Protein AF-A0A1E4E6D0-F1 (afdb_monomer_lite)

Sequence (180 aa):
MGLQMSCKNKQSNTIAEHPVDTSLIGGSHAGNDGLNTAMNRPYSLQEAEEEKEKNIKMQIDSAYKVISDLENVKKILNESGDGALSPTERNTKSKIIYTINLLQNKIGRSMDESIIQALKANTNKLSMLNEEIENNTSKLTNATVALTEVTRSVSRLSNIFSFCLSRGWIKPEIQKTALK

Secondary structure (DSSP, 8-state):
--------------------------------------------HHHHHHHHHHHHHHHHHHHHHHHHHHHHHHHHHHHS-TTSS-HHHHHHHHHHHHHHHHHHHHHHHHHHHHHHHHHHHHHHHHHHHHHHHHHHHHHHHHHHHHHHHHHHHHHHHHHHHHHHHHTTSS----------

Foldseek 3Di:
DDDDDDDDDDDDDDDDDDDDDDDDDDDDDDDDDDDDPPPPDPDDPVNVVVVLVVVLVVLVVVLVVLLVVLVVVLVVLPVPDPVVDDPVSVVVSVVSNVVSVVVNVVSVVVNVVSVVVVVVVVVVVVVVVVVVVVVVVVVVVVVVVVVVVVVVVVVVVVVVVVVCVVVVVDDDPPPPPDDD

Radius of gyration: 39.1 Å; chains: 1; bounding box: 83×74×110 Å

pLDDT: mean 77.23, std 23.1, range [29.66, 97.94]

Structure (mmCIF, N/CA/C/O backbone):
data_AF-A0A1E4E6D0-F1
#
_entry.id   AF-A0A1E4E6D0-F1
#
loop_
_atom_site.group_PDB
_atom_site.id
_atom_site.type_symbol
_atom_site.label_atom_id
_atom_site.label_alt_id
_atom_site.label_comp_id
_atom_site.label_asym_id
_atom_site.label_entity_id
_atom_site.label_seq_id
_atom_site.pdbx_PDB_ins_code
_atom_site.Cartn_x
_atom_site.Cartn_y
_atom_site.Cartn_z
_atom_site.occupancy
_atom_site.B_iso_or_equiv
_atom_site.auth_seq_id
_atom_site.auth_comp_id
_atom_site.auth_asym_id
_atom_site.auth_atom_id
_atom_site.pdbx_PDB_model_num
ATOM 1 N N . MET A 1 1 ? 41.705 -31.293 8.279 1.00 37.47 1 MET A N 1
ATOM 2 C CA . MET A 1 1 ? 41.112 -32.630 8.046 1.00 37.47 1 MET A CA 1
ATOM 3 C C . MET A 1 1 ? 40.212 -32.880 9.249 1.00 37.47 1 MET A C 1
ATOM 5 O O . MET A 1 1 ? 40.732 -32.965 10.342 1.00 37.47 1 MET A O 1
ATOM 9 N N . GLY A 1 2 ? 38.896 -32.707 9.206 1.00 41.19 2 GLY A N 1
ATOM 10 C CA . GLY A 1 2 ? 37.940 -33.304 8.282 1.00 41.19 2 GLY A CA 1
ATOM 11 C C . GLY A 1 2 ? 37.134 -34.323 9.090 1.00 41.19 2 GLY A C 1
ATOM 12 O O . GLY A 1 2 ? 37.510 -35.485 9.123 1.00 41.19 2 GLY A O 1
ATOM 13 N N . LEU A 1 3 ? 36.078 -33.882 9.777 1.00 35.88 3 LEU A N 1
ATOM 14 C CA . LEU A 1 3 ? 35.106 -34.776 10.408 1.00 35.88 3 LEU A CA 1
ATOM 15 C C . LEU A 1 3 ? 33.725 -34.443 9.848 1.00 35.88 3 LEU A C 1
ATOM 17 O O . LEU A 1 3 ? 33.102 -33.443 10.193 1.00 35.88 3 LEU A O 1
ATOM 21 N N . GLN A 1 4 ? 33.325 -35.284 8.896 1.00 36.31 4 GLN A N 1
ATOM 22 C CA . GLN A 1 4 ? 31.981 -35.386 8.350 1.00 36.31 4 GLN A CA 1
ATOM 23 C C . GLN A 1 4 ? 31.000 -35.716 9.477 1.00 36.31 4 GLN A C 1
ATOM 25 O O . GLN A 1 4 ? 31.183 -36.711 10.173 1.00 36.31 4 GLN A O 1
ATOM 30 N N . MET A 1 5 ? 29.919 -34.946 9.589 1.00 39.66 5 MET A N 1
ATOM 31 C CA . MET A 1 5 ? 28.711 -35.409 10.265 1.00 39.66 5 MET A CA 1
ATOM 32 C C . MET A 1 5 ? 27.688 -35.795 9.202 1.00 39.66 5 MET A C 1
ATOM 34 O O . MET A 1 5 ? 27.172 -34.975 8.447 1.00 39.66 5 MET A O 1
ATOM 38 N N . SER A 1 6 ? 27.506 -37.108 9.118 1.00 34.19 6 SER A N 1
ATOM 39 C CA . SER A 1 6 ? 26.601 -37.843 8.250 1.00 34.19 6 SER A CA 1
ATOM 40 C C . SER A 1 6 ? 25.191 -37.811 8.836 1.00 34.19 6 SER A C 1
ATOM 42 O O . SER A 1 6 ? 24.977 -38.296 9.945 1.00 34.19 6 SER A O 1
ATOM 44 N N . CYS A 1 7 ? 24.219 -37.297 8.083 1.00 35.03 7 CYS A N 1
ATOM 45 C CA . CYS A 1 7 ? 22.801 -37.484 8.378 1.00 35.03 7 CYS A CA 1
ATOM 46 C C . CYS A 1 7 ? 22.205 -38.434 7.332 1.00 35.03 7 CYS A C 1
ATOM 48 O O . CYS A 1 7 ? 21.883 -38.025 6.218 1.00 35.03 7 CYS A O 1
ATOM 50 N N . LYS A 1 8 ? 22.042 -39.714 7.691 1.00 35.59 8 LYS A N 1
ATOM 51 C CA . LYS A 1 8 ? 21.168 -40.658 6.980 1.00 35.59 8 LYS A CA 1
ATOM 52 C C . LYS A 1 8 ? 20.112 -41.219 7.935 1.00 35.59 8 LYS A C 1
ATOM 54 O O . LYS A 1 8 ? 20.409 -42.062 8.768 1.00 35.59 8 LYS A O 1
ATOM 59 N N . ASN A 1 9 ? 18.901 -40.697 7.759 1.00 35.50 9 ASN A N 1
ATOM 60 C CA . ASN A 1 9 ? 17.663 -41.401 7.406 1.00 35.50 9 ASN A CA 1
ATOM 61 C C . ASN A 1 9 ? 17.271 -42.700 8.150 1.00 35.50 9 ASN A C 1
ATOM 63 O O . ASN A 1 9 ? 18.000 -43.687 8.087 1.00 35.50 9 ASN A O 1
ATOM 67 N N . LYS A 1 10 ? 16.035 -42.722 8.679 1.00 34.28 10 LYS A N 1
ATOM 68 C CA . LYS A 1 10 ? 15.042 -43.828 8.637 1.00 34.28 10 LYS A CA 1
ATOM 69 C C . LYS A 1 10 ? 13.681 -43.266 9.112 1.00 34.28 10 LYS A C 1
ATOM 71 O O . LYS A 1 10 ? 13.631 -42.699 10.194 1.00 34.28 10 LYS A O 1
ATOM 76 N N . GLN A 1 11 ? 12.693 -43.119 8.212 1.00 33.88 11 GLN A N 1
ATOM 77 C CA . GLN A 1 11 ? 11.525 -44.016 7.980 1.00 33.88 11 GLN A CA 1
ATOM 78 C C . GLN A 1 11 ? 10.596 -44.136 9.211 1.00 33.88 11 GLN A C 1
ATOM 80 O O . GLN A 1 11 ? 11.099 -44.337 10.302 1.00 33.88 11 GLN A O 1
ATOM 85 N N . SER A 1 12 ? 9.258 -44.101 9.171 1.00 32.56 12 SER A N 1
ATOM 86 C CA . SER A 1 12 ? 8.219 -44.240 8.136 1.00 32.56 12 SER A CA 1
ATOM 87 C C . SER A 1 12 ? 6.851 -43.935 8.797 1.00 32.56 12 SER A C 1
ATOM 89 O O . SER A 1 12 ? 6.730 -44.157 10.001 1.00 32.56 12 SER A O 1
ATOM 91 N N . ASN A 1 13 ? 5.850 -43.487 8.021 1.00 32.97 13 ASN A N 1
ATOM 92 C CA . ASN A 1 13 ? 4.420 -43.899 8.027 1.00 32.97 13 ASN A CA 1
ATOM 93 C C . ASN A 1 13 ? 3.477 -42.730 7.665 1.00 32.97 13 ASN A C 1
ATOM 95 O O . ASN A 1 13 ? 3.407 -41.738 8.378 1.00 32.97 13 ASN A O 1
ATOM 99 N N . THR A 1 14 ? 2.931 -42.715 6.445 1.00 33.97 14 THR A N 1
ATOM 100 C CA . THR A 1 14 ? 1.596 -43.217 6.030 1.00 33.97 14 THR A CA 1
ATOM 101 C C . THR A 1 14 ? 0.448 -42.284 6.414 1.00 33.97 14 THR A C 1
ATOM 103 O O . THR A 1 14 ? -0.020 -42.340 7.543 1.00 33.97 14 THR A O 1
ATOM 106 N N . ILE A 1 15 ? -0.089 -41.536 5.442 1.00 36.66 15 ILE A N 1
ATOM 107 C CA . ILE A 1 15 ? -1.528 -41.243 5.357 1.00 36.66 15 ILE A CA 1
ATOM 108 C C . ILE A 1 15 ? -1.919 -41.371 3.883 1.00 36.66 15 ILE A C 1
ATOM 110 O O . ILE A 1 15 ? -1.336 -40.728 3.013 1.00 36.66 15 ILE A O 1
ATOM 114 N N . ALA A 1 16 ? -2.847 -42.285 3.620 1.00 37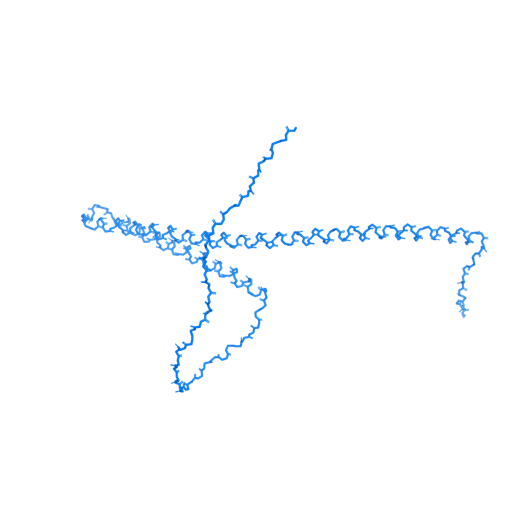.94 16 ALA A N 1
ATOM 115 C CA . ALA A 1 16 ? -3.515 -42.446 2.342 1.00 37.94 16 ALA A CA 1
ATOM 116 C C . ALA A 1 16 ? -4.635 -41.405 2.239 1.00 37.94 16 ALA A C 1
ATOM 118 O O . ALA A 1 16 ? -5.443 -41.306 3.158 1.00 37.94 16 ALA A O 1
ATOM 119 N N . GLU A 1 17 ? -4.728 -40.691 1.119 1.00 33.59 17 GLU A N 1
ATOM 120 C CA . GLU A 1 17 ? -5.926 -39.928 0.765 1.00 33.59 17 GLU A CA 1
ATOM 121 C C . GLU A 1 17 ? -6.393 -40.366 -0.627 1.00 33.59 17 GLU A C 1
ATOM 123 O O . GLU A 1 17 ? -5.754 -40.112 -1.648 1.00 33.59 17 GLU A O 1
ATOM 128 N N . HIS A 1 18 ? -7.497 -41.110 -0.626 1.00 36.38 18 HIS A N 1
ATOM 129 C CA . HIS A 1 18 ? -8.354 -41.381 -1.778 1.00 36.38 18 HIS A CA 1
ATOM 130 C C . HIS A 1 18 ? -9.527 -40.368 -1.771 1.00 36.38 18 HIS A C 1
ATOM 132 O O . HIS A 1 18 ? -9.700 -39.645 -0.791 1.00 36.38 18 HIS A O 1
ATOM 138 N N . PRO A 1 19 ? -10.280 -40.244 -2.878 1.00 38.78 19 PRO A N 1
ATOM 139 C CA . PRO A 1 19 ? -10.733 -38.977 -3.445 1.00 38.78 19 PRO A CA 1
ATOM 140 C C . PRO A 1 19 ? -12.006 -38.422 -2.796 1.00 38.78 19 PRO A C 1
ATOM 142 O O . PRO A 1 19 ? -12.799 -39.151 -2.207 1.00 38.78 19 PRO A O 1
ATOM 145 N N . VAL A 1 20 ? -12.214 -37.116 -2.967 1.00 39.69 20 VAL A N 1
ATOM 146 C CA . VAL A 1 20 ? -13.452 -36.420 -2.601 1.00 39.69 20 VAL A CA 1
ATOM 147 C C . VAL A 1 20 ? -14.581 -36.899 -3.510 1.00 39.69 20 VAL A C 1
ATOM 149 O O . VAL A 1 20 ? -14.563 -36.631 -4.709 1.00 39.69 20 VAL A O 1
ATOM 152 N N . ASP A 1 21 ? -15.568 -37.565 -2.917 1.00 36.72 21 ASP A N 1
ATOM 153 C CA . ASP A 1 21 ? -16.866 -37.806 -3.531 1.00 36.72 21 ASP A CA 1
ATOM 154 C C . ASP A 1 21 ? -17.959 -37.463 -2.509 1.00 36.72 21 ASP A C 1
ATOM 156 O O . ASP A 1 21 ? -18.123 -38.133 -1.487 1.00 36.72 21 ASP A O 1
ATOM 160 N N . THR A 1 22 ? -18.691 -36.385 -2.772 1.00 37.66 22 THR A N 1
ATOM 161 C CA . THR A 1 22 ? -19.965 -36.082 -2.110 1.00 37.66 22 THR A CA 1
ATOM 162 C C . THR A 1 22 ? -20.927 -35.535 -3.152 1.00 37.66 22 THR A C 1
ATOM 164 O O . THR A 1 22 ? -21.160 -34.336 -3.290 1.00 37.66 22 THR A O 1
ATOM 167 N N . SER A 1 23 ? -21.492 -36.466 -3.917 1.00 39.56 23 SER A N 1
ATOM 168 C CA . SER A 1 23 ? -22.817 -36.296 -4.502 1.00 39.56 23 SER A CA 1
ATOM 169 C C . SER A 1 23 ? -23.897 -36.344 -3.405 1.00 39.56 23 SER A C 1
ATOM 171 O O . SER A 1 23 ? -23.676 -36.925 -2.345 1.00 39.56 23 SER A O 1
ATOM 173 N N . LEU A 1 24 ? -25.069 -35.769 -3.720 1.00 39.16 24 LEU A N 1
ATOM 174 C CA . LEU A 1 24 ? -26.333 -35.693 -2.959 1.00 39.16 24 LEU A CA 1
ATOM 175 C C . LEU A 1 24 ? -26.502 -34.472 -2.044 1.00 39.16 24 LEU A C 1
ATOM 177 O O . LEU A 1 24 ? -26.248 -34.566 -0.854 1.00 39.16 24 LEU A O 1
ATOM 181 N N . ILE A 1 25 ? -27.106 -33.399 -2.577 1.00 39.47 25 ILE A N 1
ATOM 182 C CA . ILE A 1 25 ? -28.494 -33.037 -2.217 1.00 39.47 25 ILE A CA 1
ATOM 183 C C . ILE A 1 25 ? -29.197 -32.528 -3.482 1.00 39.47 25 ILE A C 1
ATOM 185 O O . ILE A 1 25 ? -28.954 -31.422 -3.959 1.00 39.47 25 ILE A O 1
ATOM 189 N N . GLY A 1 26 ? -30.070 -33.370 -4.034 1.00 32.16 26 GLY A N 1
ATOM 190 C CA . GLY A 1 26 ? -31.091 -32.952 -4.983 1.00 32.16 26 GLY A CA 1
ATOM 191 C C . GLY A 1 26 ? -32.213 -32.215 -4.255 1.00 32.16 26 GLY A C 1
ATOM 192 O O . GLY A 1 26 ? -32.661 -32.638 -3.192 1.00 32.16 26 GLY A O 1
ATOM 193 N N . GLY A 1 27 ? -32.672 -31.125 -4.856 1.00 29.66 27 GLY A N 1
ATOM 194 C CA . GLY A 1 27 ? -33.840 -30.370 -4.427 1.00 29.66 27 GLY A CA 1
ATOM 195 C C . GLY A 1 27 ? -34.426 -29.652 -5.630 1.00 29.66 27 GLY A C 1
ATOM 196 O O . GLY A 1 27 ? -34.140 -28.485 -5.870 1.00 29.66 27 GLY A O 1
ATOM 197 N N . SER A 1 28 ? -35.202 -30.378 -6.432 1.00 41.94 28 SER A N 1
ATOM 198 C CA . SER A 1 28 ? -36.012 -29.811 -7.504 1.00 41.94 28 SER A CA 1
ATOM 199 C C . SER A 1 28 ? -37.122 -28.957 -6.895 1.00 41.94 28 SER A C 1
ATOM 201 O O . SER A 1 28 ? -38.071 -29.509 -6.345 1.00 41.94 28 SER A O 1
ATOM 203 N N . HIS A 1 29 ? -37.045 -27.636 -7.032 1.00 35.22 29 HIS A N 1
ATOM 204 C CA . HIS A 1 29 ? -38.212 -26.756 -6.967 1.00 35.22 29 HIS A CA 1
ATOM 205 C C . HIS A 1 29 ? -38.204 -25.835 -8.186 1.00 35.22 29 HIS A C 1
ATOM 207 O O . HIS A 1 29 ? -37.379 -24.936 -8.319 1.00 35.22 29 HIS A O 1
ATOM 213 N N . ALA A 1 30 ? -39.133 -26.118 -9.098 1.00 42.94 30 ALA A N 1
ATOM 214 C CA . ALA A 1 30 ? -39.614 -25.165 -10.078 1.00 42.94 30 ALA A CA 1
ATOM 215 C C . ALA A 1 30 ? -40.406 -24.082 -9.332 1.00 42.94 30 ALA A C 1
ATOM 217 O O . ALA A 1 30 ? -41.302 -24.404 -8.553 1.00 42.94 30 ALA A O 1
ATOM 218 N N . GLY A 1 31 ? -40.073 -22.815 -9.562 1.00 33.22 31 GLY A N 1
ATOM 219 C CA . GLY A 1 31 ? -40.751 -21.690 -8.926 1.00 33.22 31 GLY A CA 1
ATOM 220 C C . GLY A 1 31 ? -40.097 -20.368 -9.297 1.00 33.22 31 GLY A C 1
ATOM 221 O O . GLY A 1 31 ? -39.075 -20.000 -8.737 1.00 33.22 31 GLY A O 1
ATOM 222 N N . ASN A 1 32 ? -40.693 -19.734 -10.299 1.00 42.81 32 ASN A N 1
ATOM 223 C CA . ASN A 1 32 ? -40.573 -18.349 -10.746 1.00 42.81 32 ASN A CA 1
ATOM 224 C C . ASN A 1 32 ? -40.091 -17.342 -9.678 1.00 42.81 32 ASN A C 1
ATOM 226 O O . ASN A 1 32 ? -40.612 -17.333 -8.570 1.00 42.81 32 ASN A O 1
ATOM 230 N N . ASP A 1 33 ? -39.167 -16.452 -10.041 1.00 38.69 33 ASP A N 1
ATOM 231 C CA . ASP A 1 33 ? -39.417 -15.002 -10.137 1.00 38.69 33 ASP A CA 1
ATOM 232 C C . ASP A 1 33 ? -38.105 -14.207 -10.130 1.00 38.69 33 ASP A C 1
ATOM 234 O O . ASP A 1 33 ? -37.109 -14.577 -9.512 1.00 38.69 33 ASP A O 1
ATOM 238 N N . GLY A 1 34 ? -38.107 -13.135 -10.924 1.00 45.19 34 GLY A N 1
ATOM 239 C CA . GLY A 1 34 ? -36.933 -12.424 -11.415 1.00 45.19 34 GLY A CA 1
ATOM 240 C C . GLY A 1 34 ? -35.892 -12.083 -10.354 1.00 45.19 34 GLY A C 1
ATOM 241 O O . GLY A 1 34 ? -36.153 -11.338 -9.414 1.00 45.19 34 GLY A O 1
ATOM 242 N N . LEU A 1 35 ? -34.668 -12.560 -10.572 1.00 40.16 35 LEU A N 1
ATOM 243 C CA . LEU A 1 35 ? -33.521 -12.181 -9.766 1.00 40.16 35 LEU A CA 1
ATOM 244 C C . LEU A 1 35 ? -32.366 -11.782 -10.682 1.00 40.16 35 LEU A C 1
ATOM 246 O O . LEU A 1 35 ? -31.734 -12.616 -11.322 1.00 40.16 35 LEU A O 1
ATOM 250 N N . ASN A 1 36 ? -32.154 -10.468 -10.745 1.00 44.69 36 ASN A N 1
ATOM 251 C CA . ASN A 1 36 ? -30.888 -9.787 -10.984 1.00 44.69 36 ASN A CA 1
ATOM 252 C C . ASN A 1 36 ? -29.880 -10.541 -11.858 1.00 44.69 36 ASN A C 1
ATOM 254 O O . ASN A 1 36 ? -28.971 -11.206 -11.362 1.00 44.69 36 ASN A O 1
ATOM 258 N N . THR A 1 37 ? -29.925 -10.276 -13.163 1.00 45.81 37 THR A N 1
ATOM 259 C CA . THR A 1 37 ? -28.695 -10.268 -13.956 1.00 45.81 37 THR A CA 1
ATOM 260 C C . THR A 1 37 ? -27.856 -9.076 -13.486 1.00 45.81 37 THR A C 1
ATOM 262 O O . THR A 1 37 ? -27.796 -8.036 -14.138 1.00 45.81 37 THR A O 1
ATOM 265 N N . ALA A 1 38 ? -27.246 -9.195 -12.302 1.00 46.00 38 ALA A N 1
ATOM 266 C CA . ALA A 1 38 ? -26.108 -8.371 -11.942 1.00 46.00 38 ALA A CA 1
ATOM 267 C C . ALA A 1 38 ? -25.060 -8.663 -13.015 1.00 46.00 38 ALA A C 1
ATOM 269 O O . ALA A 1 38 ? -24.536 -9.774 -13.100 1.00 46.00 38 ALA A O 1
ATOM 270 N N . MET A 1 39 ? -24.869 -7.710 -13.926 1.00 47.22 39 MET A N 1
ATOM 271 C CA . MET A 1 39 ? -23.887 -7.839 -14.987 1.00 47.22 39 MET A CA 1
ATOM 272 C C . MET A 1 39 ? -22.538 -8.144 -14.340 1.00 47.22 39 MET A C 1
ATOM 274 O O . MET A 1 39 ? -21.989 -7.303 -13.631 1.00 47.22 39 MET A O 1
ATOM 278 N N . ASN A 1 40 ? -22.012 -9.343 -14.597 1.00 55.59 40 ASN A N 1
ATOM 279 C CA . ASN A 1 40 ? -20.615 -9.693 -14.375 1.00 55.59 40 ASN A CA 1
ATOM 280 C C . ASN A 1 40 ? -19.761 -8.811 -15.294 1.00 55.59 40 ASN A C 1
ATOM 282 O O . ASN A 1 40 ? -19.319 -9.232 -16.363 1.00 55.59 40 ASN A O 1
ATOM 286 N N . ARG A 1 41 ? -19.580 -7.547 -14.910 1.00 55.62 41 ARG A N 1
ATOM 287 C CA . ARG A 1 41 ? -18.570 -6.684 -15.501 1.00 55.62 41 ARG A CA 1
ATOM 288 C C . ARG A 1 41 ? -17.235 -7.139 -14.910 1.00 55.62 41 ARG A C 1
ATOM 290 O O . ARG A 1 41 ? -17.138 -7.213 -13.685 1.00 55.62 41 ARG A O 1
ATOM 297 N N . PRO A 1 42 ? -16.228 -7.485 -15.727 1.00 53.09 42 PRO A N 1
ATOM 298 C CA . PRO A 1 42 ? -14.911 -7.795 -15.197 1.00 53.09 42 PRO A CA 1
ATOM 299 C C . PRO A 1 42 ? -14.402 -6.548 -14.473 1.00 53.09 42 PRO A C 1
ATOM 301 O O . PRO A 1 42 ? -14.204 -5.508 -15.099 1.00 53.09 42 PRO A O 1
ATOM 304 N N . TYR A 1 43 ? -14.269 -6.649 -13.152 1.00 57.84 43 TYR A N 1
ATOM 305 C CA . TYR A 1 43 ? -13.649 -5.617 -12.331 1.00 57.84 43 TYR A CA 1
ATOM 306 C C . TYR A 1 43 ? -12.239 -5.372 -12.858 1.00 57.84 43 TYR A C 1
ATOM 308 O O . TYR A 1 43 ? -11.466 -6.323 -13.025 1.00 57.84 43 TYR A O 1
ATOM 316 N N . SER A 1 44 ? -11.894 -4.117 -13.134 1.00 76.94 44 SER A N 1
ATOM 317 C CA . SER A 1 44 ? -10.499 -3.799 -13.411 1.00 76.94 44 SER A CA 1
ATOM 318 C C . SER A 1 44 ? -9.675 -3.964 -12.130 1.00 76.94 44 SER A C 1
ATOM 320 O O . SER A 1 44 ? -10.160 -3.767 -11.014 1.00 76.94 44 SER A O 1
ATOM 322 N N . LEU A 1 45 ? -8.402 -4.332 -12.290 1.00 75.44 45 LEU A N 1
ATOM 323 C CA . LEU A 1 45 ? -7.461 -4.483 -11.175 1.00 75.44 45 LEU A CA 1
ATOM 324 C C . LEU A 1 45 ? -7.367 -3.197 -10.336 1.00 75.44 45 LEU A C 1
ATOM 326 O O . LEU A 1 45 ? -7.228 -3.262 -9.121 1.00 75.44 45 LEU A O 1
ATOM 330 N N . GLN A 1 46 ? -7.516 -2.041 -10.981 1.00 78.00 46 GLN A N 1
ATOM 331 C CA . GLN A 1 46 ? -7.481 -0.732 -10.342 1.00 78.00 46 GLN A CA 1
ATOM 332 C C . GLN A 1 46 ? -8.740 -0.444 -9.510 1.00 78.00 46 GLN A C 1
ATOM 334 O O . GLN A 1 46 ? -8.623 -0.042 -8.357 1.00 78.00 46 GLN A O 1
ATOM 339 N N . GLU A 1 47 ? -9.936 -0.737 -10.032 1.00 80.94 47 GLU A N 1
ATOM 340 C CA . GLU A 1 47 ? -11.192 -0.581 -9.278 1.00 80.94 47 GLU A CA 1
ATOM 341 C C . GLU A 1 47 ? -11.226 -1.483 -8.033 1.00 80.94 47 GLU A C 1
ATOM 343 O O . GLU A 1 47 ? -11.692 -1.067 -6.973 1.00 80.94 47 GLU A O 1
ATOM 348 N N . ALA A 1 48 ? -10.684 -2.701 -8.126 1.00 79.75 48 ALA A N 1
ATOM 349 C CA . ALA A 1 48 ? -10.597 -3.612 -6.984 1.00 79.75 48 ALA A CA 1
ATOM 350 C C . ALA A 1 48 ? -9.644 -3.095 -5.887 1.00 79.75 48 ALA A C 1
ATOM 352 O O . ALA A 1 48 ? -9.879 -3.307 -4.694 1.00 79.75 48 ALA A O 1
ATOM 353 N N . GLU A 1 49 ? -8.564 -2.416 -6.275 1.00 81.06 49 GLU A N 1
ATOM 354 C CA . GLU A 1 49 ? -7.612 -1.817 -5.338 1.00 81.06 49 GLU A CA 1
ATOM 355 C C . GLU A 1 49 ? -8.182 -0.581 -4.644 1.00 81.06 49 GLU A C 1
ATOM 357 O O . GLU A 1 49 ? -8.078 -0.473 -3.420 1.00 81.06 49 GLU A O 1
ATOM 362 N N . GLU A 1 50 ? -8.845 0.297 -5.396 1.00 85.00 50 GLU A N 1
ATOM 363 C CA . GLU A 1 50 ? -9.533 1.472 -4.854 1.00 85.00 50 GLU A CA 1
ATOM 364 C C . GLU A 1 50 ? -10.662 1.070 -3.896 1.00 85.00 50 GLU A C 1
ATOM 366 O O . GLU A 1 50 ? -10.824 1.652 -2.819 1.00 85.00 50 GLU A O 1
ATOM 371 N N . GLU A 1 51 ? -11.423 0.027 -4.233 1.00 85.50 51 GLU A N 1
ATOM 372 C CA . GLU A 1 51 ? -12.463 -0.499 -3.353 1.00 85.50 51 GLU A CA 1
ATOM 373 C C . GLU A 1 51 ? -11.878 -1.113 -2.076 1.00 85.50 51 GLU A C 1
ATOM 375 O O . GLU A 1 51 ? -12.409 -0.904 -0.981 1.00 85.50 51 GLU A O 1
ATOM 380 N N . LYS A 1 52 ? -10.739 -1.809 -2.174 1.00 84.62 52 LYS A N 1
ATOM 381 C CA . LYS A 1 52 ? -10.029 -2.334 -1.003 1.00 84.62 52 LYS A CA 1
ATOM 382 C C . LYS A 1 52 ? -9.544 -1.210 -0.084 1.00 84.62 52 LYS A C 1
ATOM 384 O O . LYS A 1 52 ? -9.725 -1.309 1.130 1.00 84.62 52 LYS A O 1
ATOM 389 N N . GLU A 1 53 ? -8.972 -0.144 -0.638 1.00 85.75 53 GLU A N 1
ATOM 390 C CA . GLU A 1 53 ? -8.546 1.032 0.131 1.00 85.75 53 GLU A CA 1
ATOM 391 C C . GLU A 1 53 ? -9.734 1.707 0.824 1.00 85.75 53 GLU A C 1
ATOM 393 O O . GLU A 1 53 ? -9.700 1.967 2.032 1.00 85.75 53 GLU A O 1
ATOM 398 N N . LYS A 1 54 ? -10.829 1.916 0.087 1.00 89.69 54 LYS A N 1
ATOM 399 C CA . LYS A 1 54 ? -12.068 2.483 0.624 1.00 89.69 54 LYS A CA 1
ATOM 400 C C . LYS A 1 54 ? -12.638 1.635 1.761 1.00 89.69 54 LYS A C 1
ATOM 402 O O . LYS A 1 54 ? -13.074 2.190 2.770 1.00 89.69 54 LYS A O 1
ATOM 407 N N . ASN A 1 55 ? -12.606 0.311 1.629 1.00 89.06 55 ASN A N 1
ATOM 408 C CA . ASN A 1 55 ? -13.074 -0.609 2.662 1.00 89.06 55 ASN A CA 1
ATOM 409 C C . ASN A 1 55 ? -12.219 -0.530 3.930 1.00 89.06 55 ASN A C 1
ATOM 411 O O . ASN A 1 55 ? -12.771 -0.452 5.025 1.00 89.06 55 ASN A O 1
ATOM 415 N N . ILE A 1 56 ? -10.890 -0.484 3.800 1.00 89.06 56 ILE A N 1
ATOM 416 C CA . ILE A 1 56 ? -9.986 -0.321 4.950 1.00 89.06 56 ILE A CA 1
ATOM 417 C C . ILE A 1 56 ? -10.264 1.008 5.658 1.00 89.06 56 ILE A C 1
ATOM 419 O O . ILE A 1 56 ? -10.424 1.039 6.877 1.00 89.06 56 ILE A O 1
ATOM 423 N N . LYS A 1 57 ? -10.397 2.099 4.899 1.00 91.00 57 LYS A N 1
ATOM 424 C CA . LYS A 1 57 ? -10.717 3.416 5.457 1.00 91.00 57 LYS A CA 1
ATOM 425 C C . LYS A 1 57 ? -12.054 3.414 6.202 1.00 91.00 57 LYS A C 1
ATOM 427 O O . LYS A 1 57 ? -12.124 3.868 7.338 1.00 91.00 57 LYS A O 1
ATOM 432 N N . MET A 1 58 ? -13.092 2.829 5.605 1.00 91.19 58 MET A N 1
ATOM 433 C CA . MET A 1 58 ? -14.412 2.715 6.229 1.00 91.19 58 MET A CA 1
ATOM 434 C C . MET A 1 58 ? -14.377 1.892 7.524 1.00 91.19 58 MET A C 1
ATOM 436 O O . MET A 1 58 ? -15.054 2.247 8.491 1.00 91.19 58 MET A O 1
ATOM 440 N N . GLN A 1 59 ? -13.591 0.811 7.563 1.00 89.75 59 GLN A N 1
ATOM 441 C CA . GLN A 1 59 ? -13.400 0.008 8.773 1.00 89.75 59 GLN A CA 1
ATOM 442 C C . GLN A 1 59 ? -12.735 0.819 9.887 1.00 89.75 59 GLN A C 1
ATOM 444 O O . GLN A 1 59 ? -13.200 0.772 11.024 1.00 89.75 59 GLN A O 1
ATOM 449 N N . ILE A 1 60 ? -11.694 1.587 9.557 1.00 90.25 60 ILE A N 1
ATOM 450 C CA . ILE A 1 60 ? -10.987 2.456 10.506 1.00 90.25 60 ILE A CA 1
ATOM 451 C C . ILE A 1 60 ? -11.935 3.528 11.062 1.00 90.25 60 ILE A C 1
ATOM 453 O O . ILE A 1 60 ? -12.077 3.653 12.279 1.00 90.25 60 ILE A O 1
ATOM 457 N N . ASP A 1 61 ? -12.645 4.246 10.190 1.00 92.44 61 ASP A N 1
ATOM 458 C CA . ASP A 1 61 ? -13.583 5.301 10.595 1.00 92.44 61 ASP A CA 1
ATOM 459 C C . ASP A 1 61 ? -14.702 4.742 11.491 1.00 92.44 61 ASP A C 1
ATOM 461 O O . ASP A 1 61 ? -15.050 5.319 12.526 1.00 92.44 61 ASP A O 1
ATOM 465 N N . SER A 1 62 ? -15.234 3.569 11.133 1.00 92.25 62 SER A N 1
ATOM 466 C CA . SER A 1 62 ? -16.267 2.886 11.917 1.00 92.25 62 SER A CA 1
ATOM 467 C C . SER A 1 62 ? -15.742 2.424 13.278 1.00 92.25 62 SER A C 1
ATOM 469 O O . SER A 1 62 ? -16.435 2.579 14.284 1.00 92.25 62 SER A O 1
ATOM 471 N N . ALA A 1 63 ? -14.517 1.894 13.338 1.00 92.19 63 ALA A N 1
ATOM 472 C CA . ALA A 1 63 ? -13.884 1.467 14.583 1.00 92.19 63 ALA A CA 1
ATOM 473 C C . ALA A 1 63 ? -13.683 2.646 15.546 1.00 92.19 63 ALA A C 1
ATOM 475 O O . ALA A 1 63 ? -14.056 2.548 16.718 1.00 92.19 63 ALA A O 1
ATOM 476 N N . TYR A 1 64 ? -13.177 3.780 15.052 1.00 93.56 64 TYR A N 1
ATOM 477 C CA . TYR A 1 64 ? -13.023 4.989 15.864 1.00 93.56 64 TYR A CA 1
ATOM 478 C C . TYR A 1 64 ? -14.356 5.529 16.370 1.00 93.56 64 TYR A C 1
ATOM 480 O O . TYR A 1 64 ? -14.450 5.920 17.535 1.00 93.56 64 TYR A O 1
ATOM 488 N N . LYS A 1 65 ? -15.399 5.496 15.534 1.00 95.50 65 LYS A N 1
ATOM 489 C CA . LYS A 1 65 ? -16.744 5.889 15.957 1.00 95.50 65 LYS A CA 1
ATOM 490 C C . LYS A 1 65 ? -17.242 5.020 17.114 1.00 95.50 65 LYS A C 1
ATOM 492 O O . LYS A 1 65 ? -17.643 5.556 18.141 1.00 95.50 65 LYS A O 1
ATOM 497 N N . VAL A 1 66 ? -17.144 3.694 16.995 1.00 95.19 66 VAL A N 1
ATOM 498 C CA . VAL A 1 66 ? -17.579 2.775 18.061 1.00 95.19 66 VAL A CA 1
ATOM 499 C C . VAL A 1 66 ? -16.759 2.970 19.338 1.00 95.19 66 VAL A C 1
ATOM 501 O O . VAL A 1 66 ? -17.322 2.977 20.429 1.00 95.19 66 VAL A O 1
ATOM 504 N N . ILE A 1 67 ? -15.441 3.161 19.234 1.00 94.06 67 ILE A N 1
ATOM 505 C CA . ILE A 1 67 ? -14.596 3.447 20.403 1.00 94.06 67 ILE A CA 1
ATOM 506 C C . ILE A 1 67 ? -15.040 4.746 21.086 1.00 94.06 67 ILE A C 1
ATOM 508 O O . ILE A 1 67 ? -15.133 4.773 22.313 1.00 94.06 67 ILE A O 1
ATOM 512 N N . SER A 1 68 ? -15.354 5.789 20.314 1.00 94.88 68 SER A N 1
ATOM 513 C CA . SER A 1 68 ? -15.858 7.061 20.841 1.00 94.88 68 SER A CA 1
ATOM 514 C C . SER A 1 68 ? -17.213 6.904 21.534 1.00 94.88 68 SER A C 1
ATOM 516 O O . SER A 1 68 ? -17.387 7.407 22.644 1.00 94.88 68 SER A O 1
ATOM 518 N N . ASP A 1 69 ? -18.141 6.151 20.942 1.00 95.94 69 ASP A N 1
ATOM 519 C CA . ASP A 1 69 ? -19.439 5.851 21.553 1.00 95.94 69 ASP A CA 1
ATOM 520 C C . ASP A 1 69 ? -19.262 5.092 22.882 1.00 95.94 69 ASP A C 1
ATOM 522 O O . ASP A 1 69 ? -19.898 5.416 23.886 1.00 95.94 69 ASP A O 1
ATOM 526 N N . LEU A 1 70 ? -18.329 4.135 22.933 1.00 94.88 70 LEU A N 1
ATOM 527 C CA . LEU A 1 70 ? -17.977 3.398 24.151 1.00 94.88 70 LEU A CA 1
ATOM 528 C C . LEU A 1 70 ? -17.335 4.289 25.232 1.00 94.88 70 LEU A C 1
ATOM 530 O O . LEU A 1 70 ? -17.619 4.108 26.419 1.00 94.88 70 LEU A O 1
ATOM 534 N N . GLU A 1 71 ? -16.505 5.267 24.854 1.00 94.25 71 GLU A N 1
ATOM 535 C CA . GLU A 1 71 ? -15.977 6.274 25.789 1.00 94.25 71 GLU A CA 1
ATOM 536 C C . GLU A 1 71 ? -17.092 7.150 26.369 1.00 94.25 71 GLU A C 1
ATOM 538 O O . GLU A 1 71 ? -17.129 7.386 27.580 1.00 94.25 71 GLU A O 1
ATOM 543 N N . ASN A 1 72 ? -18.047 7.572 25.537 1.00 94.00 72 ASN A N 1
ATOM 544 C CA . ASN A 1 72 ? -19.200 8.349 25.990 1.00 94.00 72 ASN A CA 1
ATOM 545 C C . ASN A 1 72 ? -20.037 7.565 27.010 1.00 94.00 72 ASN A C 1
ATOM 547 O O . ASN A 1 72 ? -20.409 8.111 28.050 1.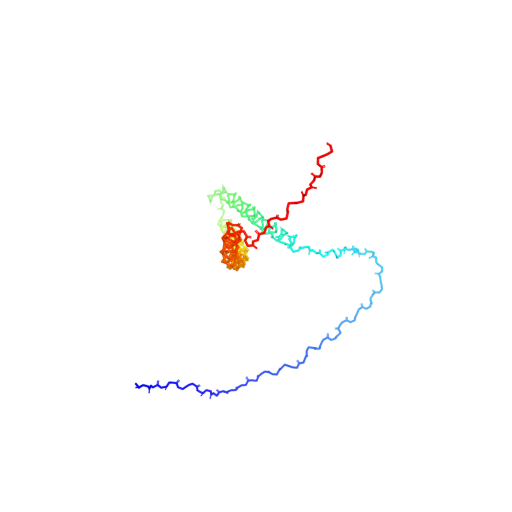00 94.00 72 ASN A O 1
ATOM 551 N N . VAL A 1 73 ? -20.270 6.269 26.776 1.00 92.31 73 VAL A N 1
ATOM 552 C CA . VAL A 1 73 ? -20.968 5.404 27.743 1.00 92.31 73 VAL A CA 1
ATOM 553 C C . VAL A 1 73 ? -20.203 5.319 29.067 1.00 92.31 73 VAL A C 1
ATOM 555 O O . VAL A 1 73 ? -20.808 5.466 30.129 1.00 92.31 73 VAL A O 1
ATOM 558 N N . LYS A 1 74 ? -18.874 5.137 29.043 1.00 92.31 74 LYS A N 1
ATOM 559 C CA . LYS A 1 74 ? -18.060 5.141 30.276 1.00 92.31 74 LYS A CA 1
ATOM 560 C C . LYS A 1 74 ? -18.159 6.465 31.023 1.00 92.31 74 LYS A C 1
ATOM 562 O O . LYS A 1 74 ? -18.248 6.458 32.250 1.00 92.31 74 LYS A O 1
ATOM 567 N N . LYS A 1 75 ? -18.162 7.586 30.300 1.00 91.44 75 LYS A N 1
ATOM 568 C CA . LYS A 1 75 ? -18.309 8.918 30.887 1.00 91.44 75 LYS A CA 1
ATOM 569 C C . LYS A 1 75 ? -19.640 9.047 31.634 1.00 91.44 75 LYS A C 1
ATOM 571 O O . LYS A 1 75 ? -19.623 9.360 32.818 1.00 91.44 75 LYS A O 1
ATOM 576 N N . ILE A 1 76 ? -20.753 8.689 30.991 1.00 89.38 76 ILE A N 1
ATOM 577 C CA . ILE A 1 76 ? -22.099 8.712 31.596 1.00 89.38 76 ILE A CA 1
ATOM 578 C C . ILE A 1 76 ? -22.155 7.826 32.852 1.00 89.38 76 ILE A C 1
ATOM 580 O O . ILE A 1 76 ? -22.666 8.231 33.897 1.00 89.38 76 ILE A O 1
ATOM 584 N N . LEU A 1 77 ? -21.585 6.619 32.779 1.00 87.31 77 LEU A N 1
ATOM 585 C CA . LEU A 1 77 ? -21.533 5.706 33.924 1.00 87.31 77 LEU A CA 1
ATOM 586 C C . LEU A 1 77 ? -20.728 6.291 35.092 1.00 87.31 77 LEU A C 1
ATOM 588 O O . LEU A 1 77 ? -21.093 6.090 36.249 1.00 87.31 77 LEU A O 1
ATOM 592 N N . ASN A 1 78 ? -19.646 7.016 34.808 1.00 85.56 78 ASN A N 1
ATOM 593 C CA . ASN A 1 78 ? -18.784 7.620 35.823 1.00 85.56 78 ASN A CA 1
ATOM 594 C C . ASN A 1 78 ? -19.333 8.928 36.408 1.00 85.56 78 ASN A C 1
ATOM 596 O O . ASN A 1 78 ? -19.029 9.225 37.560 1.00 85.56 78 ASN A O 1
ATOM 600 N N . GLU A 1 79 ? -20.167 9.667 35.675 1.00 82.44 79 GLU A N 1
ATOM 601 C CA . GLU A 1 79 ? -20.868 10.862 36.175 1.00 82.44 79 GLU A CA 1
ATOM 602 C C . GLU A 1 79 ? -21.908 10.520 37.262 1.00 82.44 79 GLU A C 1
ATOM 604 O O . GLU A 1 79 ? -22.227 11.349 38.114 1.00 82.44 79 GLU A O 1
ATOM 609 N N . SER A 1 80 ? -22.381 9.269 37.297 1.00 68.62 80 SER A N 1
ATOM 610 C CA . SER A 1 80 ? -23.208 8.739 38.386 1.00 68.62 80 SER A CA 1
ATOM 611 C C . SER A 1 80 ? -22.337 8.517 39.633 1.00 68.62 80 SER A C 1
ATOM 613 O O . SER A 1 80 ? -21.606 7.525 39.713 1.00 68.62 80 SER A O 1
ATOM 615 N N . GLY A 1 81 ? -22.366 9.455 40.586 1.00 62.75 81 GLY A N 1
ATOM 616 C CA . GLY A 1 81 ? -21.522 9.426 41.786 1.00 62.75 81 GLY A CA 1
ATOM 617 C C . GLY A 1 81 ? -21.686 8.151 42.627 1.00 62.75 81 GLY A C 1
ATOM 618 O O . GLY A 1 81 ? -22.796 7.752 42.974 1.00 62.75 81 GLY A O 1
ATOM 619 N N . ASP A 1 82 ? -20.569 7.528 43.016 1.00 64.00 82 ASP A N 1
ATOM 620 C CA . ASP A 1 82 ? -20.551 6.214 43.686 1.00 64.00 82 ASP A CA 1
ATOM 621 C C . ASP A 1 82 ? -21.182 6.197 45.092 1.00 64.00 82 ASP A C 1
ATOM 623 O O . ASP A 1 82 ? -21.488 5.121 45.621 1.00 64.00 82 ASP A O 1
ATOM 627 N N . GLY A 1 83 ? -21.386 7.377 45.690 1.00 63.22 83 GLY A N 1
ATOM 628 C CA . GLY A 1 83 ? -22.070 7.563 46.973 1.00 63.22 83 GLY A CA 1
ATOM 629 C C . GLY A 1 83 ? -23.596 7.429 46.901 1.00 63.22 83 GLY A C 1
ATOM 630 O O . GLY A 1 83 ? -24.223 7.242 47.938 1.00 63.22 83 GLY A O 1
ATOM 631 N N . ALA A 1 84 ? -24.184 7.484 45.700 1.00 67.25 84 ALA A N 1
ATOM 632 C CA . ALA A 1 84 ? -25.626 7.339 45.473 1.00 67.25 84 ALA A CA 1
ATOM 633 C C . ALA A 1 84 ? -26.044 5.912 45.064 1.00 67.25 84 ALA A C 1
ATOM 635 O O . ALA A 1 84 ? -27.234 5.632 44.962 1.00 67.25 84 ALA A O 1
ATOM 636 N N . LEU A 1 85 ? -25.079 5.017 44.822 1.00 78.62 85 LEU A N 1
ATOM 637 C CA . LEU A 1 85 ? -25.314 3.670 44.298 1.00 78.62 85 LEU A CA 1
ATOM 638 C C . LEU A 1 85 ? -25.241 2.613 45.406 1.00 78.62 85 LEU A C 1
ATOM 640 O O . LEU A 1 85 ? -24.310 2.594 46.219 1.00 78.62 85 LEU A O 1
ATOM 644 N N . SER A 1 86 ? -26.182 1.672 45.389 1.00 86.62 86 SER A N 1
ATOM 645 C CA . SER A 1 86 ? -26.130 0.456 46.200 1.00 86.62 86 SER A CA 1
ATOM 646 C C . SER A 1 86 ? -24.928 -0.431 45.818 1.00 86.62 86 SER A C 1
ATOM 648 O O . SER A 1 86 ? -24.388 -0.324 44.709 1.00 86.62 86 SER A O 1
ATOM 650 N N . PRO A 1 87 ? -24.498 -1.365 46.690 1.00 86.56 87 PRO A N 1
ATOM 651 C CA . PRO A 1 87 ? -2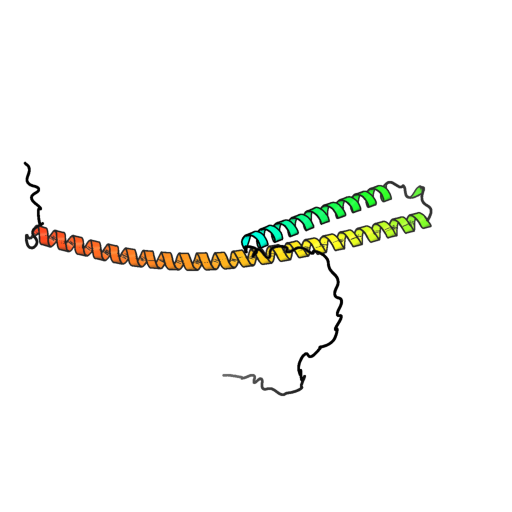3.423 -2.309 46.366 1.00 86.56 87 PRO A CA 1
ATOM 652 C C . PRO A 1 87 ? -23.665 -3.102 45.070 1.00 86.56 87 PRO A C 1
ATOM 654 O O . PRO A 1 87 ? -22.727 -3.348 44.308 1.00 86.56 87 PRO A O 1
ATOM 657 N N . THR A 1 88 ? -24.921 -3.463 44.794 1.00 88.31 88 THR A N 1
ATOM 658 C CA . THR A 1 88 ? -25.323 -4.203 43.589 1.00 88.31 88 THR A CA 1
ATOM 659 C C . THR A 1 88 ? -25.181 -3.354 42.325 1.00 88.31 88 THR A C 1
ATOM 661 O O . THR A 1 88 ? -24.646 -3.822 41.317 1.00 88.31 88 THR A O 1
ATOM 664 N N . GLU A 1 89 ? -25.598 -2.089 42.374 1.00 87.25 89 GLU A N 1
ATOM 665 C CA . GLU A 1 89 ? -25.461 -1.156 41.248 1.00 87.25 89 GLU A CA 1
ATOM 666 C C . GLU A 1 89 ? -23.995 -0.821 40.980 1.00 87.25 89 GLU A C 1
ATOM 668 O O . GLU A 1 89 ? -23.557 -0.835 39.829 1.00 87.25 89 GLU A O 1
ATOM 673 N N . ARG A 1 90 ? -23.199 -0.627 42.039 1.00 86.81 90 ARG A N 1
ATOM 674 C CA . ARG A 1 90 ? -21.754 -0.404 41.920 1.00 86.81 90 ARG A CA 1
ATOM 675 C C . ARG A 1 90 ? -21.055 -1.592 41.255 1.00 86.81 90 ARG A C 1
ATOM 677 O O . ARG A 1 90 ? -20.272 -1.399 40.329 1.00 86.81 90 ARG A O 1
ATOM 684 N N . ASN A 1 91 ? -21.377 -2.824 41.664 1.00 89.69 91 ASN A N 1
ATOM 685 C CA . ASN A 1 91 ? -20.841 -4.036 41.033 1.00 89.69 91 ASN A CA 1
ATOM 686 C C . ASN A 1 91 ? -21.234 -4.137 39.549 1.00 89.69 91 ASN A C 1
ATOM 688 O O . ASN A 1 91 ? -20.409 -4.492 38.706 1.00 89.69 91 ASN A O 1
ATOM 692 N N . THR A 1 92 ? -22.481 -3.790 39.228 1.00 90.19 92 THR A N 1
ATOM 693 C CA . THR A 1 92 ? -23.000 -3.798 37.854 1.00 90.19 92 THR A CA 1
ATOM 694 C C . THR A 1 92 ? -22.276 -2.769 36.985 1.00 90.19 92 THR A C 1
ATOM 696 O O . THR A 1 92 ? -21.778 -3.119 35.915 1.00 90.19 92 THR A O 1
ATOM 699 N N . LYS A 1 93 ? -22.105 -1.535 37.477 1.00 90.19 93 LYS A N 1
ATOM 700 C CA . LYS A 1 93 ? -21.307 -0.481 36.830 1.00 90.19 93 LYS A CA 1
ATOM 701 C C . LYS A 1 93 ? -19.881 -0.955 36.541 1.00 90.19 93 LYS A C 1
ATOM 703 O O . LYS A 1 93 ? -19.426 -0.852 35.403 1.00 90.19 93 LYS A O 1
ATOM 708 N N . SER A 1 94 ? -19.194 -1.545 37.524 1.00 90.69 94 SER A N 1
ATOM 709 C CA . SER A 1 94 ? -17.836 -2.076 37.331 1.00 90.69 94 SER A CA 1
ATOM 710 C C . SER A 1 94 ? -17.769 -3.159 36.247 1.00 90.69 94 SER A C 1
ATOM 712 O O . SER A 1 94 ? -16.849 -3.148 35.430 1.00 90.69 94 SER A O 1
ATOM 714 N N . LYS A 1 95 ? -18.752 -4.069 36.191 1.00 93.94 95 LYS A N 1
ATOM 715 C CA . LYS A 1 95 ? -18.833 -5.110 35.149 1.00 93.94 95 LYS A CA 1
ATOM 716 C C . LYS A 1 95 ? -19.057 -4.528 33.754 1.00 93.94 95 LYS A C 1
ATOM 718 O O . LYS A 1 95 ? -18.441 -4.995 32.794 1.00 93.94 95 LYS A O 1
ATOM 723 N N . ILE A 1 96 ? -19.905 -3.508 33.637 1.00 93.25 96 ILE A N 1
ATOM 724 C CA . ILE A 1 96 ? -20.150 -2.827 32.361 1.00 93.25 96 ILE A CA 1
ATOM 725 C C . ILE A 1 96 ? -18.869 -2.133 31.886 1.00 93.25 96 ILE A C 1
ATOM 727 O O . ILE A 1 96 ? -18.448 -2.360 30.756 1.00 93.25 96 ILE A O 1
ATOM 731 N N . ILE A 1 97 ? -18.191 -1.374 32.754 1.00 92.56 97 ILE A N 1
ATOM 732 C CA . ILE A 1 97 ? -16.922 -0.705 32.416 1.00 92.56 97 ILE A CA 1
ATOM 733 C C . ILE A 1 97 ? -15.853 -1.722 31.993 1.00 92.56 97 ILE A C 1
ATOM 735 O O . ILE A 1 97 ? -15.171 -1.519 30.990 1.00 92.56 97 ILE A O 1
ATOM 739 N N . TYR A 1 98 ? -15.733 -2.843 32.711 1.00 94.94 98 TYR A N 1
ATOM 740 C CA . TYR A 1 98 ? -14.824 -3.926 32.332 1.00 94.94 98 TYR A CA 1
ATOM 741 C C . TYR A 1 98 ? -15.132 -4.471 30.929 1.00 94.94 98 TYR A C 1
ATOM 743 O O . TYR A 1 98 ? -14.229 -4.627 30.107 1.00 94.94 98 TYR A O 1
ATOM 751 N N . THR A 1 99 ? -16.413 -4.707 30.636 1.00 96.12 99 THR A N 1
ATOM 752 C CA . THR A 1 99 ? -16.864 -5.195 29.326 1.00 96.12 99 THR A CA 1
ATOM 753 C C . THR A 1 99 ? -16.566 -4.183 28.222 1.00 96.12 99 THR A C 1
ATOM 755 O O . THR A 1 99 ? -16.082 -4.566 27.159 1.00 96.12 99 THR A O 1
ATOM 758 N N . ILE A 1 100 ? -16.781 -2.890 28.479 1.00 96.06 100 ILE A N 1
ATOM 759 C CA . ILE A 1 100 ? -16.441 -1.823 27.532 1.00 96.06 100 ILE A CA 1
ATOM 760 C C . ILE A 1 100 ? -14.942 -1.838 27.221 1.00 96.06 100 ILE A C 1
ATOM 762 O O . ILE A 1 100 ? -14.567 -1.846 26.051 1.00 96.06 100 ILE A O 1
ATOM 766 N N . ASN A 1 101 ? -14.086 -1.911 28.240 1.00 95.62 101 ASN A N 1
ATOM 767 C CA . ASN A 1 101 ? -12.637 -1.958 28.036 1.00 95.62 101 ASN A CA 1
ATOM 768 C C . ASN A 1 101 ? -12.216 -3.194 27.220 1.00 95.62 101 ASN A C 1
ATOM 770 O O . ASN A 1 101 ? -11.347 -3.106 26.352 1.00 95.62 101 ASN A O 1
ATOM 774 N N . LEU A 1 102 ? -12.851 -4.348 27.456 1.00 96.44 102 LEU A N 1
ATOM 775 C CA . LEU A 1 102 ? -12.610 -5.556 26.665 1.00 96.44 102 LEU A CA 1
ATOM 776 C C . LEU A 1 102 ? -13.001 -5.360 25.191 1.00 96.44 102 LEU A C 1
ATOM 778 O O . LEU A 1 102 ? -12.242 -5.746 24.300 1.00 96.44 102 LEU A O 1
ATOM 782 N N . LEU A 1 103 ? -14.155 -4.739 24.930 1.00 96.00 103 LEU A N 1
ATOM 783 C CA . LEU A 1 103 ? -14.620 -4.437 23.576 1.00 96.00 103 LEU A CA 1
ATOM 784 C C . LEU A 1 103 ? -13.694 -3.450 22.861 1.00 96.00 103 LEU A C 1
ATOM 786 O O . LEU A 1 103 ? -13.300 -3.717 21.730 1.00 96.00 103 LEU A O 1
ATOM 790 N N . GLN A 1 104 ? -13.287 -2.364 23.522 1.00 95.12 104 GLN A N 1
ATOM 791 C CA . GLN A 1 104 ? -12.354 -1.383 22.958 1.00 95.12 104 GLN A CA 1
ATOM 792 C C . GLN A 1 104 ? -11.020 -2.027 22.570 1.00 95.12 104 GLN A C 1
ATOM 794 O O . GLN A 1 104 ? -10.538 -1.816 21.460 1.00 95.12 104 GLN A O 1
ATOM 799 N N . ASN A 1 105 ? -10.469 -2.889 23.430 1.00 95.19 105 ASN A N 1
ATOM 800 C CA . ASN A 1 105 ? -9.247 -3.633 23.122 1.00 95.19 105 ASN A CA 1
ATOM 801 C C . ASN A 1 105 ? -9.422 -4.572 21.923 1.00 95.19 105 ASN A C 1
ATOM 803 O O . ASN A 1 105 ? -8.521 -4.697 21.096 1.00 95.19 105 ASN A O 1
ATOM 807 N N . LYS A 1 106 ? -10.571 -5.249 21.819 1.00 95.69 106 LYS A N 1
ATOM 808 C CA . LYS A 1 106 ? -10.857 -6.151 20.698 1.00 95.69 106 LYS A CA 1
ATOM 809 C C . LYS A 1 106 ? -10.988 -5.387 19.378 1.00 95.69 106 LYS A C 1
ATOM 811 O O . LYS A 1 106 ? -10.427 -5.824 18.378 1.00 95.69 106 LYS A O 1
ATOM 816 N N . ILE A 1 107 ? -11.689 -4.253 19.389 1.00 94.75 107 ILE A N 1
ATOM 817 C CA . ILE A 1 107 ? -11.844 -3.377 18.221 1.00 94.75 107 ILE A CA 1
ATOM 818 C C . ILE A 1 107 ? -10.483 -2.821 17.797 1.00 94.75 107 ILE A C 1
ATOM 820 O O . ILE A 1 107 ? -10.131 -2.933 16.627 1.00 94.75 107 ILE A O 1
ATOM 824 N N . GLY A 1 108 ? -9.693 -2.307 18.748 1.00 92.94 108 GLY A N 1
ATOM 825 C CA . GLY A 1 108 ? -8.347 -1.793 18.486 1.00 92.94 108 GLY A CA 1
ATOM 826 C C . GLY A 1 108 ? -7.450 -2.836 17.821 1.00 92.94 108 GLY A C 1
ATOM 827 O O . GLY A 1 108 ? -6.928 -2.590 16.743 1.00 92.94 108 GLY A O 1
ATOM 828 N N . ARG A 1 109 ? -7.374 -4.052 18.381 1.00 93.44 109 ARG A N 1
ATOM 829 C CA . ARG A 1 109 ? -6.577 -5.143 17.791 1.00 93.44 109 ARG A CA 1
ATOM 830 C C . ARG A 1 109 ? -7.035 -5.536 16.388 1.00 93.44 109 ARG A C 1
ATOM 832 O O . ARG A 1 109 ? -6.198 -5.790 15.531 1.00 93.44 109 ARG A O 1
ATOM 839 N N . SER A 1 110 ? -8.347 -5.599 16.155 1.00 91.12 110 SER A N 1
ATOM 840 C CA . SER A 1 110 ? -8.887 -5.916 14.828 1.00 91.12 110 SER A CA 1
ATOM 841 C C . SER A 1 110 ? -8.536 -4.836 13.803 1.00 91.12 110 SER A C 1
ATOM 843 O O . SER A 1 110 ? -8.231 -5.158 12.660 1.00 91.12 110 SER A O 1
ATOM 845 N N . MET A 1 111 ? -8.578 -3.565 14.206 1.00 92.94 111 MET A N 1
ATOM 846 C CA . MET A 1 111 ? -8.191 -2.439 13.359 1.00 92.94 111 MET A CA 1
ATOM 847 C C . MET A 1 111 ? -6.685 -2.457 13.064 1.00 92.94 111 MET A C 1
ATOM 849 O O . MET A 1 111 ? -6.295 -2.321 11.905 1.00 92.94 111 MET A O 1
ATOM 853 N N . ASP A 1 112 ? -5.849 -2.685 14.082 1.00 90.88 112 ASP A N 1
ATOM 854 C CA . ASP A 1 112 ? -4.394 -2.802 13.932 1.00 90.88 112 ASP A CA 1
ATOM 855 C C . ASP A 1 112 ? -4.026 -3.920 12.950 1.00 90.88 112 ASP A C 1
ATOM 857 O O . ASP A 1 112 ? -3.169 -3.739 12.085 1.00 90.88 112 ASP A O 1
ATOM 861 N N . GLU A 1 113 ? -4.701 -5.068 13.037 1.00 91.12 113 GLU A N 1
ATOM 862 C CA . GLU A 1 113 ? -4.491 -6.182 12.115 1.00 91.12 113 GLU A CA 1
ATOM 863 C C . GLU A 1 113 ? -4.826 -5.799 10.666 1.00 91.12 113 GLU A C 1
ATOM 865 O O . GLU A 1 113 ? -3.998 -6.021 9.776 1.00 91.12 113 GLU A O 1
ATOM 870 N N . SER A 1 114 ? -5.982 -5.167 10.425 1.00 89.12 114 SER A N 1
ATOM 871 C CA . SER A 1 114 ? -6.360 -4.670 9.093 1.00 89.12 114 SER A CA 1
ATOM 872 C C . SER A 1 114 ? -5.327 -3.684 8.536 1.00 89.12 114 SER A C 1
ATOM 874 O O . SER A 1 114 ? -4.933 -3.790 7.370 1.00 89.12 114 SER A O 1
ATOM 876 N N . ILE A 1 115 ? -4.836 -2.756 9.366 1.00 90.19 115 ILE A N 1
ATOM 877 C CA . ILE A 1 115 ? -3.808 -1.779 8.977 1.00 90.19 115 ILE A CA 1
ATOM 878 C C . ILE A 1 115 ? -2.492 -2.487 8.634 1.00 90.19 115 ILE A C 1
ATOM 880 O O . ILE A 1 115 ? -1.903 -2.222 7.586 1.00 90.19 115 ILE A O 1
ATOM 884 N N . ILE A 1 116 ? -2.034 -3.422 9.469 1.00 93.00 116 ILE A N 1
ATOM 885 C CA . ILE A 1 116 ? -0.786 -4.163 9.241 1.00 93.00 116 ILE A CA 1
ATOM 886 C C . ILE A 1 116 ? -0.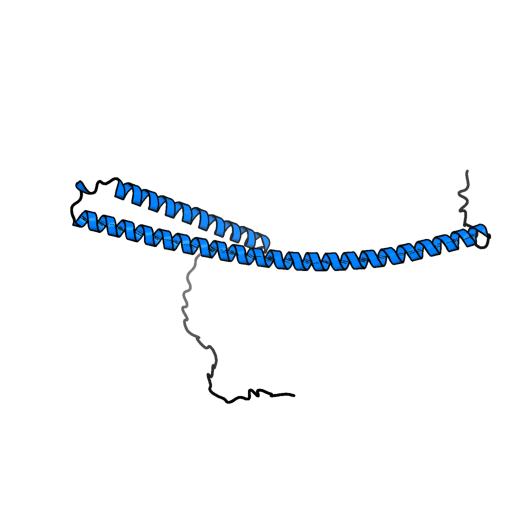857 -4.974 7.944 1.00 93.00 116 ILE A C 1
ATOM 888 O O . ILE A 1 116 ? 0.111 -5.001 7.181 1.00 93.00 116 ILE A O 1
ATOM 892 N N . GLN A 1 117 ? -1.982 -5.636 7.671 1.00 90.38 117 GLN A N 1
ATOM 893 C CA . GLN A 1 117 ? -2.166 -6.387 6.429 1.00 90.38 117 GLN A CA 1
ATOM 894 C C . GLN A 1 117 ? -2.133 -5.468 5.200 1.00 90.38 117 GLN A C 1
ATOM 896 O O . GLN A 1 117 ? -1.493 -5.805 4.200 1.00 90.38 117 GLN A O 1
ATOM 901 N N . ALA A 1 118 ? -2.766 -4.294 5.283 1.00 89.25 118 ALA A N 1
ATOM 902 C CA . ALA A 1 118 ? -2.730 -3.291 4.224 1.00 89.25 118 ALA A CA 1
ATOM 903 C C . ALA A 1 118 ? -1.304 -2.778 3.968 1.00 89.25 118 ALA A C 1
ATOM 905 O O . ALA A 1 118 ? -0.851 -2.746 2.823 1.00 89.25 118 ALA A O 1
ATOM 906 N N . LEU A 1 119 ? -0.564 -2.455 5.034 1.00 91.69 119 LEU A N 1
ATOM 907 C CA . LEU A 1 119 ? 0.824 -2.005 4.941 1.00 91.69 119 LEU A CA 1
ATOM 908 C C . LEU A 1 119 ? 1.723 -3.067 4.306 1.00 91.69 119 LEU A C 1
ATOM 910 O O . LEU A 1 119 ? 2.456 -2.750 3.377 1.00 91.69 119 LEU A O 1
ATOM 914 N N . LYS A 1 120 ? 1.619 -4.334 4.726 1.00 92.62 120 LYS A N 1
ATOM 915 C CA . LYS A 1 120 ? 2.383 -5.441 4.122 1.00 92.62 120 LYS A CA 1
ATOM 916 C C . LYS A 1 120 ? 2.124 -5.569 2.622 1.00 92.62 120 LYS A C 1
ATOM 918 O O . LYS A 1 120 ? 3.065 -5.730 1.849 1.00 92.62 120 LYS A O 1
ATOM 923 N N . ALA A 1 121 ? 0.861 -5.478 2.205 1.00 88.62 121 ALA A N 1
ATOM 924 C CA . ALA A 1 121 ? 0.510 -5.530 0.790 1.00 88.62 121 ALA A CA 1
ATOM 925 C C . ALA A 1 121 ? 1.140 -4.365 0.008 1.00 88.62 121 ALA A C 1
ATOM 927 O O . ALA A 1 121 ? 1.720 -4.585 -1.055 1.00 88.62 121 ALA A O 1
ATOM 928 N N . ASN A 1 122 ? 1.088 -3.148 0.553 1.00 90.44 122 ASN A N 1
ATOM 929 C CA . ASN A 1 122 ? 1.675 -1.966 -0.079 1.00 90.44 122 ASN A CA 1
ATOM 930 C C . ASN A 1 122 ? 3.208 -2.030 -0.126 1.00 90.44 122 ASN A C 1
ATOM 932 O O . ASN A 1 122 ? 3.800 -1.694 -1.147 1.00 90.44 122 ASN A O 1
ATOM 936 N N . THR A 1 123 ? 3.858 -2.518 0.932 1.00 94.12 123 THR A N 1
ATOM 937 C CA . THR A 1 123 ? 5.310 -2.740 0.952 1.00 94.12 123 THR A CA 1
ATOM 938 C C . THR A 1 123 ? 5.740 -3.732 -0.127 1.00 94.12 123 THR A C 1
ATOM 940 O O . THR A 1 123 ? 6.708 -3.471 -0.836 1.00 94.12 123 THR A O 1
ATOM 943 N N . ASN A 1 124 ? 5.001 -4.828 -0.316 1.00 93.00 124 ASN A N 1
ATOM 944 C CA . ASN A 1 124 ? 5.306 -5.796 -1.372 1.00 93.00 124 ASN A CA 1
ATOM 945 C C . ASN A 1 124 ? 5.168 -5.179 -2.771 1.00 93.00 124 ASN A C 1
ATOM 947 O O . ASN A 1 124 ? 6.045 -5.370 -3.610 1.00 93.00 124 ASN A O 1
ATOM 951 N N . LYS A 1 125 ? 4.113 -4.387 -3.011 1.00 90.44 125 LYS A N 1
ATOM 952 C CA . LYS A 1 125 ? 3.944 -3.650 -4.275 1.00 90.44 125 LYS A CA 1
ATOM 953 C C . LYS A 1 125 ? 5.107 -2.695 -4.539 1.00 90.44 125 LYS A C 1
ATOM 955 O O . LYS A 1 125 ? 5.638 -2.673 -5.644 1.00 90.44 125 LYS A O 1
ATOM 960 N N . LEU A 1 126 ? 5.528 -1.939 -3.524 1.00 94.25 126 LEU A N 1
ATOM 961 C CA . LEU A 1 126 ? 6.678 -1.038 -3.628 1.00 94.25 126 LEU A CA 1
ATOM 962 C C . LEU A 1 126 ? 7.975 -1.794 -3.939 1.00 94.25 126 LEU A C 1
ATOM 964 O O . LEU A 1 126 ? 8.762 -1.318 -4.751 1.00 94.25 126 LEU A O 1
ATOM 968 N N . SER A 1 127 ? 8.1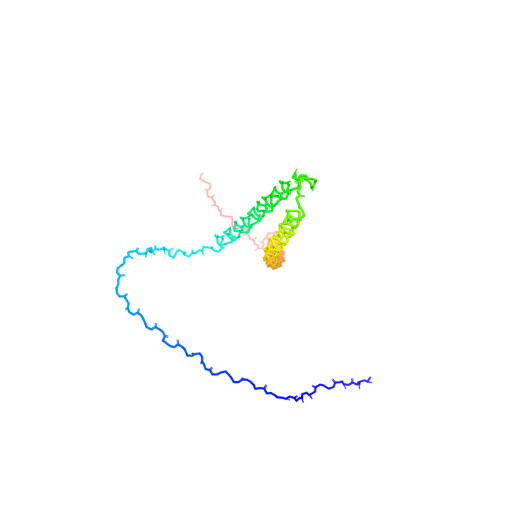81 -2.976 -3.350 1.00 95.38 127 SER A N 1
ATOM 969 C CA . SER A 1 127 ? 9.340 -3.826 -3.658 1.00 95.38 127 SER A CA 1
ATOM 970 C C . SER A 1 127 ? 9.368 -4.234 -5.130 1.00 95.38 127 SER A C 1
ATOM 972 O O . SER A 1 127 ? 10.393 -4.080 -5.787 1.00 95.38 127 SER A O 1
ATOM 974 N N . MET A 1 128 ? 8.232 -4.685 -5.671 1.00 94.38 128 MET A N 1
ATOM 975 C CA . MET A 1 128 ? 8.128 -5.074 -7.082 1.00 94.38 128 MET A CA 1
ATOM 976 C C . MET A 1 128 ? 8.382 -3.893 -8.026 1.00 94.38 128 MET A C 1
ATOM 978 O O . MET A 1 128 ? 9.116 -4.028 -9.002 1.00 94.38 128 MET A O 1
ATOM 982 N N . LEU A 1 129 ? 7.818 -2.719 -7.720 1.00 95.31 129 LEU A N 1
ATOM 983 C CA . LEU A 1 129 ? 8.079 -1.500 -8.493 1.00 95.31 129 LEU A CA 1
ATOM 984 C C . LEU A 1 129 ? 9.561 -1.116 -8.456 1.00 95.31 129 LEU A C 1
ATOM 986 O O . LEU A 1 129 ? 10.111 -0.681 -9.465 1.00 95.31 129 LEU A O 1
ATOM 990 N N . ASN A 1 130 ? 10.222 -1.293 -7.312 1.00 96.44 130 ASN A N 1
ATOM 991 C CA . ASN A 1 130 ? 11.643 -1.003 -7.182 1.00 96.44 130 ASN A CA 1
ATOM 992 C C . ASN A 1 130 ? 12.505 -1.945 -8.041 1.00 96.44 130 ASN A C 1
ATOM 994 O O . ASN A 1 130 ? 13.403 -1.475 -8.736 1.00 96.44 130 ASN A O 1
ATOM 998 N N . GLU A 1 131 ? 12.197 -3.244 -8.059 1.00 96.19 131 GLU A N 1
ATOM 999 C CA . GLU A 1 131 ? 12.858 -4.220 -8.942 1.00 96.19 131 GLU A CA 1
ATOM 1000 C C . GLU A 1 131 ? 12.659 -3.876 -10.429 1.00 96.19 131 GLU A C 1
ATOM 1002 O O . GLU A 1 131 ? 13.590 -3.965 -11.236 1.00 96.19 131 GLU A O 1
ATOM 1007 N N . GLU A 1 132 ? 11.457 -3.433 -10.808 1.00 96.94 132 GLU A N 1
ATOM 1008 C CA . GLU A 1 132 ? 11.167 -3.009 -12.177 1.00 96.94 132 GLU A CA 1
ATOM 1009 C C . GLU A 1 132 ? 11.965 -1.757 -12.573 1.00 96.94 132 GLU A C 1
ATOM 1011 O O . GLU A 1 132 ? 12.557 -1.709 -13.658 1.00 96.94 132 GLU A O 1
ATOM 1016 N N . ILE A 1 133 ? 12.030 -0.758 -11.688 1.00 96.75 133 ILE A N 1
ATOM 1017 C CA . ILE A 1 133 ? 12.827 0.460 -11.890 1.00 96.75 133 ILE A CA 1
ATOM 1018 C C . ILE A 1 133 ? 14.312 0.116 -12.032 1.00 96.75 133 ILE A C 1
ATOM 1020 O O . ILE A 1 133 ? 14.979 0.645 -12.927 1.00 96.75 133 ILE A O 1
ATOM 1024 N N . GLU A 1 134 ? 14.835 -0.780 -11.197 1.00 96.75 134 GLU A N 1
ATOM 1025 C CA . GLU A 1 134 ? 16.226 -1.227 -11.267 1.00 96.75 134 GLU A CA 1
ATOM 1026 C C . GLU A 1 134 ? 16.528 -1.902 -12.614 1.00 96.75 134 GLU A C 1
ATOM 1028 O O . GLU A 1 134 ? 17.481 -1.530 -13.309 1.00 96.75 134 GLU A O 1
ATOM 1033 N N . ASN A 1 135 ? 15.662 -2.820 -13.052 1.00 97.00 135 ASN A N 1
ATOM 1034 C CA . ASN A 1 135 ? 15.781 -3.476 -14.354 1.00 97.00 135 ASN A CA 1
ATOM 1035 C C . ASN A 1 135 ? 15.750 -2.466 -15.515 1.00 97.00 135 ASN A C 1
ATOM 1037 O O . ASN A 1 135 ? 16.570 -2.527 -16.436 1.00 97.00 135 ASN A O 1
ATOM 1041 N N . ASN A 1 136 ? 14.829 -1.503 -15.472 1.00 96.62 136 ASN A N 1
ATOM 1042 C CA . ASN A 1 136 ? 14.715 -0.471 -16.501 1.00 96.62 136 ASN A CA 1
ATOM 1043 C C . ASN A 1 136 ? 15.937 0.458 -16.523 1.00 96.62 136 ASN A C 1
ATOM 1045 O O . ASN A 1 136 ? 16.426 0.808 -17.599 1.00 96.62 136 ASN A O 1
ATOM 1049 N N . THR A 1 137 ? 16.490 0.786 -15.357 1.00 97.50 137 THR A N 1
ATOM 1050 C CA . THR A 1 137 ? 17.718 1.584 -15.230 1.00 97.50 137 THR A CA 1
ATOM 1051 C C . THR A 1 137 ? 18.923 0.849 -15.821 1.00 97.50 137 THR A C 1
ATOM 1053 O O . THR A 1 137 ? 19.720 1.443 -16.553 1.00 97.50 137 THR A O 1
ATOM 1056 N N . SER A 1 138 ? 19.032 -0.461 -15.585 1.00 97.12 138 SER A N 1
ATOM 1057 C CA . SER A 1 138 ? 20.067 -1.307 -16.191 1.00 97.12 138 SER A CA 1
ATOM 1058 C C . SER A 1 138 ? 19.960 -1.332 -17.721 1.00 97.12 138 SER A C 1
ATOM 1060 O O . SER A 1 138 ? 20.938 -1.068 -18.429 1.00 97.12 138 SER A O 1
ATOM 1062 N N . LYS A 1 139 ? 18.749 -1.534 -18.261 1.00 97.38 139 LYS A N 1
ATOM 1063 C CA . LYS A 1 139 ? 18.498 -1.472 -19.713 1.00 97.38 139 LYS A CA 1
ATOM 1064 C C . LYS A 1 139 ? 18.879 -0.115 -20.307 1.00 97.38 139 LYS A C 1
ATOM 1066 O O . LYS A 1 139 ? 19.526 -0.073 -21.354 1.00 97.38 139 LYS A O 1
ATOM 1071 N N . LEU A 1 140 ? 18.519 0.983 -19.641 1.00 97.50 140 LEU A N 1
ATOM 1072 C CA . LEU A 1 140 ? 18.849 2.337 -20.091 1.00 97.50 140 LEU A CA 1
ATOM 1073 C C . LEU A 1 140 ? 20.362 2.594 -20.078 1.00 97.50 140 LEU A C 1
ATOM 1075 O O . LEU A 1 140 ? 20.900 3.208 -21.002 1.00 97.50 140 LEU A O 1
ATOM 1079 N N . THR A 1 141 ? 21.061 2.077 -19.069 1.00 97.94 141 THR A N 1
ATOM 1080 C CA . THR A 1 141 ? 22.525 2.149 -18.982 1.00 97.94 141 THR A CA 1
ATOM 1081 C C . THR A 1 141 ? 23.169 1.435 -20.171 1.00 97.94 141 THR A C 1
ATOM 1083 O O . THR A 1 141 ? 24.001 2.021 -20.864 1.00 97.94 141 THR A O 1
ATOM 1086 N N . ASN A 1 142 ? 22.718 0.219 -20.488 1.00 97.56 142 ASN A N 1
ATOM 1087 C CA . ASN A 1 142 ? 23.218 -0.541 -21.637 1.00 97.56 142 ASN A CA 1
ATOM 1088 C C . ASN A 1 142 ? 22.950 0.176 -22.969 1.00 97.56 142 ASN A C 1
ATOM 1090 O O . ASN A 1 142 ? 23.841 0.267 -23.815 1.00 97.56 142 ASN A O 1
ATOM 1094 N N . ALA A 1 143 ? 21.753 0.744 -23.144 1.00 97.62 143 ALA A N 1
ATOM 1095 C CA . ALA A 1 143 ? 21.420 1.534 -24.329 1.00 97.62 143 ALA A CA 1
ATOM 1096 C C . ALA A 1 143 ? 22.326 2.771 -24.469 1.00 97.62 143 ALA A C 1
ATOM 1098 O O . ALA A 1 143 ? 22.783 3.090 -25.566 1.00 97.62 143 ALA A O 1
ATOM 1099 N N . THR A 1 144 ? 22.643 3.436 -23.356 1.00 97.75 144 THR A N 1
ATOM 1100 C CA . THR A 1 144 ? 23.544 4.598 -23.329 1.00 97.75 144 THR A CA 1
ATOM 1101 C C . THR A 1 144 ? 24.967 4.224 -23.749 1.00 97.75 144 THR A C 1
ATOM 1103 O O . THR A 1 144 ? 25.593 4.941 -24.538 1.00 97.75 144 THR A O 1
ATOM 1106 N N . VAL A 1 145 ? 25.477 3.081 -23.277 1.00 97.62 145 VAL A N 1
ATOM 1107 C CA . VAL A 1 145 ? 26.789 2.556 -23.692 1.00 97.62 145 VAL A CA 1
ATOM 1108 C C . VAL A 1 145 ? 26.802 2.282 -25.198 1.00 97.62 145 VAL A C 1
ATOM 1110 O O . VAL A 1 145 ? 27.675 2.794 -25.900 1.00 97.62 145 VAL A O 1
ATOM 1113 N N . ALA A 1 146 ? 25.794 1.576 -25.716 1.00 97.50 146 ALA A N 1
ATOM 1114 C CA . ALA A 1 146 ? 25.688 1.277 -27.144 1.00 97.50 146 ALA A CA 1
ATOM 1115 C C . ALA A 1 146 ? 25.619 2.553 -28.008 1.00 97.50 146 ALA A C 1
ATOM 1117 O O . ALA A 1 146 ? 26.325 2.678 -29.010 1.00 97.50 146 ALA A O 1
ATOM 1118 N N . LEU A 1 147 ? 24.830 3.554 -27.600 1.00 97.44 147 LEU A N 1
ATOM 1119 C CA . LEU A 1 147 ? 24.749 4.842 -28.300 1.00 97.44 147 LEU A CA 1
ATOM 1120 C C . LEU A 1 147 ? 26.080 5.607 -28.289 1.00 97.44 147 LEU A C 1
ATOM 1122 O O . LEU A 1 147 ? 26.427 6.274 -29.269 1.00 97.44 147 LEU A O 1
ATOM 1126 N N . THR A 1 148 ? 26.860 5.488 -27.214 1.00 97.69 148 THR A N 1
ATOM 1127 C CA . THR A 1 148 ? 28.199 6.090 -27.124 1.00 97.69 148 THR A CA 1
ATOM 1128 C C . THR A 1 148 ? 29.160 5.462 -28.140 1.00 97.69 148 THR A C 1
ATOM 1130 O O . THR A 1 148 ? 29.941 6.168 -28.787 1.00 97.69 148 THR A O 1
ATOM 1133 N N . GLU A 1 149 ? 29.090 4.144 -28.336 1.00 97.00 149 GLU A N 1
ATOM 1134 C CA . GLU A 1 149 ? 29.884 3.435 -29.348 1.00 97.00 149 GLU A CA 1
ATOM 1135 C C . GLU A 1 149 ? 29.484 3.815 -30.778 1.00 97.00 149 GLU A C 1
ATOM 1137 O O . GLU A 1 149 ? 30.353 4.076 -31.621 1.00 97.00 149 GLU A O 1
ATOM 1142 N N . VAL A 1 150 ? 28.179 3.930 -31.047 1.00 97.94 150 VAL A N 1
ATOM 1143 C CA . VAL A 1 150 ? 27.664 4.423 -32.335 1.00 97.94 150 VAL A CA 1
ATOM 1144 C C . VAL A 1 150 ? 28.169 5.839 -32.603 1.00 97.94 150 VAL A C 1
ATOM 1146 O O . VAL A 1 150 ? 28.703 6.108 -33.679 1.00 97.94 150 VAL A O 1
ATOM 1149 N N . THR A 1 151 ? 28.096 6.729 -31.611 1.00 97.38 151 THR A N 1
ATOM 1150 C CA . THR A 1 151 ? 28.580 8.115 -31.726 1.00 97.38 151 THR A CA 1
ATOM 1151 C C . THR A 1 151 ? 30.074 8.169 -32.053 1.00 97.38 151 THR A C 1
ATOM 1153 O O . THR A 1 151 ? 30.494 8.937 -32.927 1.00 97.38 151 THR A O 1
ATOM 1156 N N . ARG A 1 152 ? 30.894 7.313 -31.424 1.00 96.94 152 ARG A N 1
ATOM 1157 C CA . ARG A 1 152 ? 32.319 7.175 -31.774 1.00 96.94 152 ARG A CA 1
ATOM 1158 C C . ARG A 1 152 ? 32.512 6.734 -33.221 1.00 96.94 152 ARG A C 1
ATOM 1160 O O . ARG A 1 152 ? 33.350 7.304 -33.918 1.00 96.94 152 ARG A O 1
ATOM 1167 N N . SER A 1 153 ? 31.756 5.739 -33.674 1.00 97.38 153 SER A N 1
ATOM 1168 C CA . SER A 1 153 ? 31.849 5.224 -35.045 1.00 97.38 153 SER A CA 1
ATOM 1169 C C . SER A 1 153 ? 31.458 6.281 -36.078 1.00 97.38 153 SER A C 1
ATOM 1171 O O . SER A 1 153 ? 32.212 6.518 -37.022 1.00 97.38 153 SER A O 1
ATOM 1173 N N . VAL A 1 154 ? 30.347 6.990 -35.857 1.00 97.19 154 VAL A N 1
ATOM 1174 C CA . VAL A 1 154 ? 29.906 8.112 -36.702 1.00 97.19 154 VAL A CA 1
ATOM 1175 C C . VAL A 1 154 ? 30.962 9.218 -36.742 1.00 97.19 154 VAL A C 1
ATOM 1177 O O . VAL A 1 154 ? 31.297 9.703 -37.819 1.00 97.19 154 VAL A O 1
ATOM 1180 N N . SER A 1 155 ? 31.564 9.564 -35.601 1.00 96.94 155 SER A N 1
ATOM 1181 C CA . SER A 1 155 ? 32.629 10.577 -35.548 1.00 96.94 155 SER A CA 1
ATOM 1182 C C . SER A 1 155 ? 33.858 10.163 -36.366 1.00 96.94 155 SER A C 1
ATOM 1184 O O . SER A 1 155 ? 34.418 10.967 -37.112 1.00 96.94 155 SER A O 1
ATOM 1186 N N . ARG A 1 156 ? 34.268 8.888 -36.284 1.00 96.88 156 ARG A N 1
ATOM 1187 C CA . ARG A 1 156 ? 35.377 8.353 -37.092 1.00 96.88 156 ARG A CA 1
ATOM 1188 C C . ARG A 1 156 ? 35.058 8.393 -38.583 1.00 96.88 156 ARG A C 1
ATOM 1190 O O . ARG A 1 156 ? 35.906 8.824 -39.359 1.00 96.88 156 ARG A O 1
ATOM 1197 N N . LEU A 1 157 ? 33.852 7.978 -38.972 1.00 95.88 157 LEU A N 1
ATOM 1198 C CA . LEU A 1 157 ? 33.394 8.052 -40.360 1.00 95.88 157 LEU A CA 1
ATOM 1199 C C . LEU A 1 157 ? 33.401 9.494 -40.865 1.00 95.88 157 LEU A C 1
ATOM 1201 O O . LEU A 1 157 ? 33.954 9.756 -41.928 1.00 95.88 157 LEU A O 1
ATOM 1205 N N . SER A 1 158 ? 32.874 10.434 -40.079 1.00 95.50 158 SER A N 1
ATOM 1206 C CA . SER A 1 158 ? 32.895 11.862 -40.405 1.00 95.50 158 SER A CA 1
ATOM 1207 C C . SER A 1 158 ? 34.319 12.364 -40.656 1.00 95.50 158 SER A C 1
ATOM 1209 O O . SER A 1 158 ? 34.564 13.044 -41.648 1.00 95.50 158 SER A O 1
ATOM 1211 N N . ASN A 1 159 ? 35.283 11.989 -39.809 1.00 94.94 159 ASN A N 1
ATOM 1212 C CA . ASN A 1 159 ? 36.686 12.370 -39.997 1.00 94.94 159 ASN A CA 1
ATOM 1213 C C . ASN A 1 159 ? 37.285 11.785 -41.285 1.00 94.94 159 ASN A C 1
ATOM 1215 O O . ASN A 1 159 ? 38.008 12.485 -41.994 1.00 94.94 159 ASN A O 1
ATOM 1219 N N . ILE A 1 160 ? 36.967 10.526 -41.611 1.00 94.25 160 ILE A N 1
ATOM 1220 C CA . ILE A 1 160 ? 37.400 9.885 -42.861 1.00 94.25 160 ILE A CA 1
ATOM 1221 C C . ILE A 1 160 ? 36.808 10.618 -44.068 1.00 94.25 160 ILE A C 1
ATOM 1223 O O . ILE A 1 160 ? 37.549 10.966 -44.985 1.00 94.25 160 ILE A O 1
ATOM 1227 N N . PHE A 1 161 ? 35.503 10.903 -44.062 1.00 91.88 161 PHE A N 1
ATOM 1228 C CA . PHE A 1 161 ? 34.857 11.646 -45.145 1.00 91.88 161 PHE A CA 1
ATOM 1229 C C . PHE A 1 161 ? 35.477 13.031 -45.324 1.00 91.88 161 PHE A C 1
ATOM 1231 O O . PHE A 1 161 ? 35.856 13.375 -46.441 1.00 91.88 161 PHE A O 1
ATOM 1238 N N . SER A 1 162 ? 35.672 13.790 -44.243 1.00 91.69 162 SER A N 1
ATOM 1239 C CA . SER A 1 162 ? 36.337 15.098 -44.291 1.00 91.69 162 SER A CA 1
ATOM 1240 C C . SER A 1 162 ? 37.750 15.014 -44.876 1.00 91.69 162 SER A C 1
ATOM 1242 O O . SER A 1 162 ? 38.120 15.831 -45.721 1.00 91.69 162 SER A O 1
ATOM 1244 N N . PHE A 1 163 ? 38.536 14.003 -44.491 1.00 92.50 163 PHE A N 1
ATOM 1245 C CA . PHE A 1 163 ? 39.869 13.779 -45.050 1.00 92.50 163 PHE A CA 1
ATOM 1246 C C . PHE A 1 163 ? 39.813 13.463 -46.552 1.00 92.50 163 PHE A C 1
ATOM 1248 O O . PHE A 1 163 ? 40.504 14.110 -47.342 1.00 92.50 163 PHE A O 1
ATOM 1255 N N . CYS A 1 164 ? 38.954 12.532 -46.971 1.00 90.75 164 CYS A N 1
ATOM 1256 C CA . CYS A 1 164 ? 38.778 12.165 -48.376 1.00 90.75 164 CYS A CA 1
ATOM 1257 C C . CYS A 1 164 ? 38.294 13.344 -49.236 1.00 90.75 164 CYS A C 1
ATOM 1259 O O . CYS A 1 164 ? 38.782 13.522 -50.353 1.00 90.75 164 CYS A O 1
ATOM 1261 N N . LEU A 1 165 ? 37.383 14.172 -48.712 1.00 89.00 165 LEU A N 1
ATOM 1262 C CA . LEU A 1 165 ? 36.929 15.408 -49.355 1.00 89.00 165 LEU A CA 1
ATOM 1263 C C . LEU A 1 165 ? 38.085 16.410 -49.504 1.00 89.00 165 LEU A C 1
ATOM 1265 O O . LEU A 1 165 ? 38.295 16.933 -50.596 1.00 89.00 165 LEU A O 1
ATOM 1269 N N . SER A 1 166 ? 38.894 16.627 -48.456 1.00 90.38 166 SER A N 1
ATOM 1270 C CA . SER A 1 166 ? 40.047 17.548 -48.512 1.00 90.38 166 SER A CA 1
ATOM 1271 C C . SER A 1 166 ? 41.127 17.122 -49.512 1.00 90.38 166 SER A C 1
ATOM 1273 O O . SER A 1 166 ? 41.824 17.961 -50.077 1.00 90.38 166 SER A O 1
ATOM 1275 N N . ARG A 1 167 ? 41.258 15.812 -49.756 1.00 90.31 167 ARG A N 1
ATOM 1276 C CA . ARG A 1 167 ? 42.189 15.236 -50.737 1.00 90.31 167 ARG A CA 1
ATOM 1277 C C . ARG A 1 167 ? 41.583 15.124 -52.138 1.00 90.31 167 ARG A C 1
ATOM 1279 O O . ARG A 1 167 ? 42.274 14.691 -53.056 1.00 90.31 167 ARG A O 1
ATOM 1286 N N . GLY A 1 168 ? 40.312 15.495 -52.308 1.00 86.44 168 GLY A N 1
ATOM 1287 C CA . GLY A 1 168 ? 39.591 15.414 -53.578 1.00 86.44 168 GLY A CA 1
ATOM 1288 C C . GLY A 1 168 ? 39.300 13.985 -54.048 1.00 86.44 168 GLY A C 1
ATOM 1289 O O . GLY A 1 168 ? 38.973 13.792 -55.217 1.00 86.44 168 GLY A O 1
ATOM 1290 N N . TRP A 1 169 ? 39.424 12.986 -53.166 1.00 88.88 169 TRP A N 1
ATOM 1291 C CA . TRP A 1 169 ? 39.139 11.579 -53.478 1.00 88.88 169 TRP A CA 1
ATOM 1292 C C . TRP A 1 169 ? 37.642 11.314 -53.607 1.00 88.88 169 TRP A C 1
ATOM 1294 O O . TRP A 1 169 ? 37.221 10.470 -54.392 1.00 88.88 169 TRP A O 1
ATOM 1304 N N . ILE A 1 170 ? 36.842 12.059 -52.846 1.00 85.12 170 ILE A N 1
ATOM 1305 C CA . ILE A 1 170 ? 35.386 12.075 -52.942 1.00 85.12 170 ILE A CA 1
ATOM 1306 C C . ILE A 1 170 ? 34.996 13.485 -53.383 1.00 85.12 170 ILE A C 1
ATOM 1308 O O . ILE A 1 170 ? 35.503 14.465 -52.837 1.00 85.12 170 ILE A O 1
ATOM 1312 N N . LYS A 1 171 ? 34.114 13.601 -54.379 1.00 80.31 171 LYS A N 1
ATOM 1313 C CA . LYS A 1 171 ? 33.518 14.880 -54.782 1.00 80.31 171 LYS A CA 1
ATOM 1314 C C . LYS A 1 171 ? 32.088 14.942 -54.252 1.00 80.31 171 LYS A C 1
ATOM 1316 O O . LYS A 1 171 ? 31.348 13.986 -54.471 1.00 80.31 171 LYS A O 1
ATOM 1321 N N . PRO A 1 172 ? 31.687 16.030 -53.577 1.00 73.88 172 PRO A N 1
ATOM 1322 C CA . PRO A 1 172 ? 30.300 16.199 -53.185 1.00 73.88 172 PRO A CA 1
ATOM 1323 C C . PRO A 1 172 ? 29.442 16.326 -54.445 1.00 73.88 172 PRO A C 1
ATOM 1325 O O . PRO A 1 172 ? 29.753 17.098 -55.355 1.00 73.88 172 PRO A O 1
ATOM 1328 N N . GLU A 1 173 ? 28.370 15.547 -54.508 1.00 73.94 173 GLU A N 1
ATOM 1329 C CA . GLU A 1 173 ? 27.401 15.624 -55.591 1.00 73.94 173 GLU A CA 1
ATOM 1330 C C . GLU A 1 173 ? 26.534 16.870 -55.376 1.00 73.94 173 GLU A C 1
ATOM 1332 O O . GLU A 1 173 ? 25.576 16.874 -54.606 1.00 73.94 173 GLU A O 1
ATOM 1337 N N . ILE A 1 174 ? 26.926 17.983 -55.999 1.00 72.19 174 ILE A N 1
ATOM 1338 C CA . ILE A 1 174 ? 26.152 19.224 -55.959 1.00 72.19 174 ILE A CA 1
ATOM 1339 C C . ILE A 1 174 ? 25.008 19.057 -56.955 1.00 72.19 174 ILE A C 1
ATOM 1341 O O . ILE A 1 174 ? 25.211 19.187 -58.166 1.00 72.19 174 ILE A O 1
ATOM 1345 N N . GLN A 1 175 ? 23.801 18.775 -56.459 1.00 68.44 175 GLN A N 1
ATOM 1346 C CA . GLN A 1 175 ? 22.607 18.894 -57.288 1.00 68.44 175 GLN A CA 1
ATOM 1347 C C . GLN A 1 175 ? 22.486 20.357 -57.714 1.00 68.44 175 GLN A C 1
ATOM 1349 O O . GLN A 1 175 ? 22.207 21.237 -56.902 1.00 68.44 175 GLN A O 1
ATOM 1354 N N . LYS A 1 176 ? 22.753 20.631 -58.994 1.00 61.28 176 LYS A N 1
ATOM 1355 C CA . LYS A 1 176 ? 22.507 21.943 -59.587 1.00 61.28 176 LYS A CA 1
ATOM 1356 C C . LYS A 1 176 ? 20.997 22.146 -59.635 1.00 61.28 176 LYS A C 1
ATOM 1358 O O . LYS A 1 176 ? 20.358 21.793 -60.623 1.00 61.28 176 LYS A O 1
ATOM 1363 N N . THR A 1 177 ? 20.416 22.718 -58.589 1.00 57.41 177 THR A N 1
ATOM 1364 C CA . THR A 1 177 ? 19.145 23.421 -58.735 1.00 57.41 177 THR A CA 1
ATOM 1365 C C . THR A 1 177 ? 19.396 24.540 -59.736 1.00 57.41 177 THR A C 1
ATOM 1367 O O . THR A 1 177 ? 20.118 25.497 -59.460 1.00 57.41 177 THR A O 1
ATOM 1370 N N . ALA A 1 178 ? 18.885 24.358 -60.953 1.00 52.91 178 ALA A N 1
ATOM 1371 C CA . ALA A 1 178 ? 18.923 25.370 -61.990 1.00 52.91 178 ALA A CA 1
ATOM 1372 C C . ALA A 1 178 ? 18.228 26.627 -61.451 1.00 52.91 178 ALA A C 1
ATOM 1374 O O . ALA A 1 178 ? 17.012 26.635 -61.260 1.00 52.91 178 ALA A O 1
ATOM 1375 N N . LEU A 1 179 ? 19.013 27.666 -61.164 1.00 55.44 179 LEU A N 1
ATOM 1376 C CA . LEU A 1 179 ? 18.503 29.022 -61.016 1.00 55.44 179 LEU A CA 1
ATOM 1377 C C . LEU A 1 179 ? 17.896 29.401 -62.372 1.00 55.44 179 LEU A C 1
ATOM 1379 O O . LEU A 1 179 ? 18.619 29.473 -63.367 1.00 55.44 179 LEU A O 1
ATOM 1383 N N . LYS A 1 180 ? 16.564 29.506 -62.40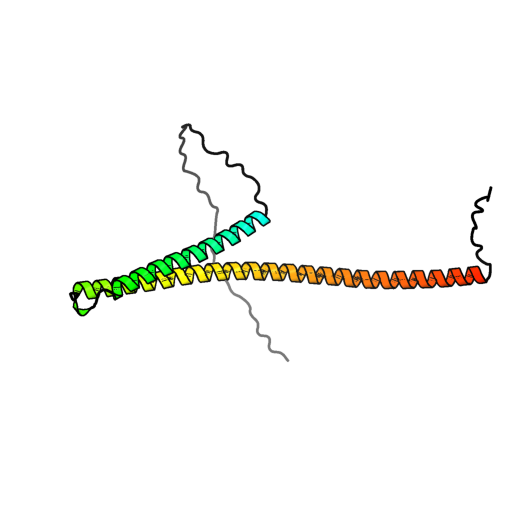6 1.00 46.94 180 LYS A N 1
ATOM 1384 C CA . LYS A 1 180 ? 15.808 30.080 -63.523 1.00 46.94 180 LYS A CA 1
ATOM 1385 C C . LYS A 1 180 ? 16.046 31.579 -63.606 1.00 46.94 180 LYS A C 1
ATOM 1387 O O . LYS A 1 180 ? 16.145 32.201 -62.525 1.00 46.94 180 LYS A O 1
#